Protein AF-A0A4U7JH64-F1 (afdb_monomer)

Nearest PDB structures (foldseek):
  3bk5-assembly1_A  TM=3.039E-01  e=1.594E-01  Vibrio parahaemolyticus RIMD 2210633
  2o62-assembly1_A  TM=3.945E-01  e=2.158E+00  Nostoc punctiforme PCC 73102
  1fcm-assembly1_A  TM=2.987E-01  e=2.158E+00  Escherichia coli
  1l0d-assembly2_B  TM=2.908E-01  e=4.790E+00  Escherichia coli
  8kem-assembly1_A  TM=2.811E-01  e=5.052E+00  Bacillus amyloliquefaciens

Solvent-accessible surface area (backbone atoms only — not comparable to full-atom values): 7398 Å² total; per-residue (Å²): 134,86,77,88,74,56,48,78,39,78,47,74,41,55,12,30,34,37,34,70,86,79,70,46,71,46,81,38,48,37,39,37,44,35,35,42,35,95,82,42,33,39,44,48,43,58,29,43,68,89,43,67,64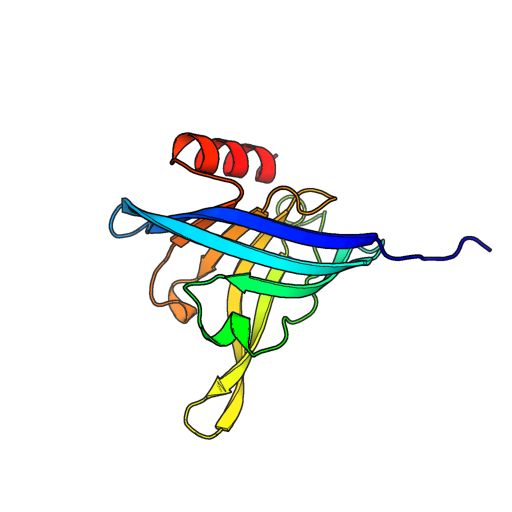,39,75,79,38,55,40,49,67,25,53,36,38,66,90,44,78,63,26,38,19,57,38,34,31,54,45,62,50,98,87,66,48,82,41,80,47,54,48,31,37,34,35,58,52,100,74,60,76,35,40,43,32,45,41,35,37,90,70,64,78,46,44,35,38,37,22,29,64,15,92,47,70,69,48,32,50,52,52,49,56,63,55,72,101

Foldseek 3Di:
DDDQAWDWAWDKAWKWKAFPVVRDIDIWIWTWTFTQTPQRKTFGAIDTPVPVVSVPWGWDIWGQDCVPQRRKTWTWTFDADPVRHTDIATQAIKDAPPRNQKMKGWGDCVRVVTTMIMIPPDDDPVRNVVSVVVSND

Structure (mmCIF, N/CA/C/O backbone):
data_AF-A0A4U7JH64-F1
#
_entry.id   AF-A0A4U7JH64-F1
#
loop_
_atom_site.group_PDB
_atom_site.id
_atom_site.type_symbol
_atom_site.label_atom_id
_atom_site.label_alt_id
_atom_site.label_comp_id
_atom_site.label_asym_id
_atom_site.label_entity_id
_atom_site.label_seq_id
_atom_site.pdbx_PDB_ins_code
_atom_site.Cartn_x
_atom_site.Cartn_y
_atom_site.Cartn_z
_atom_site.occupancy
_atom_site.B_iso_or_equiv
_atom_site.auth_seq_id
_atom_site.auth_comp_id
_atom_site.auth_asym_id
_atom_site.auth_atom_id
_atom_site.pdbx_PDB_model_num
ATOM 1 N N . MET A 1 1 ? 27.119 -17.105 -15.542 1.00 38.81 1 MET A N 1
ATOM 2 C CA . MET A 1 1 ? 26.107 -16.087 -15.893 1.00 38.81 1 MET A CA 1
ATOM 3 C C . MET A 1 1 ? 24.970 -16.229 -14.887 1.00 38.81 1 MET A C 1
ATOM 5 O O . MET A 1 1 ? 24.215 -17.185 -14.980 1.00 38.81 1 MET A O 1
ATOM 9 N N . TRP A 1 2 ? 24.944 -15.405 -13.835 1.00 46.47 2 TRP A N 1
ATOM 10 C CA . TRP A 1 2 ? 23.907 -15.485 -12.797 1.00 46.47 2 TRP A CA 1
ATOM 11 C C . TRP A 1 2 ? 22.620 -14.880 -13.362 1.00 46.47 2 TRP A C 1
ATOM 13 O O . TRP A 1 2 ? 22.591 -13.695 -13.686 1.00 46.47 2 TRP A O 1
ATOM 23 N N . TRP A 1 3 ? 21.589 -15.700 -13.548 1.00 54.25 3 TRP A N 1
ATOM 24 C CA . TRP A 1 3 ? 20.306 -15.247 -14.077 1.00 54.25 3 TRP A CA 1
ATOM 25 C C . TRP A 1 3 ? 19.632 -14.290 -13.089 1.00 54.25 3 TRP A C 1
ATOM 27 O O . TRP A 1 3 ? 19.602 -14.524 -11.879 1.00 54.25 3 TRP A O 1
ATOM 37 N N . ASN A 1 4 ? 19.107 -13.185 -13.610 1.00 64.44 4 ASN A N 1
ATOM 38 C CA . ASN A 1 4 ? 18.399 -12.168 -12.841 1.00 64.44 4 ASN A CA 1
ATOM 39 C C . ASN A 1 4 ? 16.937 -12.606 -12.651 1.00 64.44 4 ASN A C 1
ATOM 41 O O . ASN A 1 4 ? 16.029 -12.043 -13.254 1.00 64.44 4 ASN A O 1
ATOM 45 N N . ILE A 1 5 ? 16.731 -13.685 -11.893 1.00 81.31 5 ILE A N 1
ATOM 46 C CA . ILE A 1 5 ? 15.398 -14.243 -11.638 1.00 81.31 5 ILE A CA 1
ATOM 47 C C . ILE A 1 5 ? 14.685 -13.320 -10.637 1.00 81.31 5 ILE A C 1
ATOM 49 O O . ILE A 1 5 ? 15.241 -13.090 -9.560 1.00 81.31 5 ILE A O 1
ATOM 53 N N . PRO A 1 6 ? 13.519 -12.747 -10.983 1.00 88.31 6 PRO A N 1
ATOM 54 C CA . PRO A 1 6 ? 12.748 -11.943 -10.045 1.00 88.31 6 PRO A CA 1
ATOM 55 C C . PRO A 1 6 ? 12.123 -12.819 -8.954 1.00 88.31 6 PRO A C 1
ATOM 57 O O . PRO A 1 6 ? 11.817 -13.990 -9.184 1.00 88.31 6 PRO A O 1
ATOM 60 N N . SER A 1 7 ? 11.898 -12.234 -7.781 1.00 89.69 7 SER A N 1
ATOM 61 C CA . SER A 1 7 ? 11.149 -12.880 -6.703 1.00 89.69 7 SER A CA 1
ATOM 62 C C . SER A 1 7 ? 9.656 -12.757 -6.988 1.00 89.69 7 SER A C 1
ATOM 64 O O . SER A 1 7 ? 9.152 -11.644 -7.147 1.00 89.69 7 SER A O 1
ATOM 66 N N . ASN A 1 8 ? 8.945 -13.882 -7.059 1.00 93.88 8 ASN A N 1
ATOM 67 C CA . ASN A 1 8 ? 7.491 -13.865 -7.181 1.00 93.88 8 ASN A CA 1
ATOM 68 C C . ASN A 1 8 ? 6.865 -13.551 -5.818 1.00 93.88 8 ASN A C 1
ATOM 70 O O . ASN A 1 8 ? 7.174 -14.209 -4.827 1.00 93.88 8 ASN A O 1
ATOM 74 N N . ILE A 1 9 ? 5.997 -12.547 -5.791 1.00 93.38 9 ILE A N 1
ATOM 75 C CA . ILE A 1 9 ? 5.247 -12.126 -4.615 1.00 93.38 9 ILE A CA 1
ATOM 76 C C . ILE A 1 9 ? 3.796 -12.512 -4.844 1.00 93.38 9 ILE A C 1
ATOM 78 O O . ILE A 1 9 ? 3.189 -12.086 -5.827 1.00 93.38 9 ILE A O 1
ATOM 82 N N . LYS A 1 10 ? 3.243 -13.298 -3.924 1.00 94.75 10 LYS A N 1
ATOM 83 C CA . LYS A 1 10 ? 1.823 -13.620 -3.895 1.00 94.75 10 LYS A CA 1
ATOM 84 C C . LYS A 1 10 ? 1.351 -13.666 -2.453 1.00 94.75 10 LYS A C 1
ATOM 86 O O . LYS A 1 10 ? 1.589 -14.646 -1.752 1.00 94.75 10 LYS A O 1
ATOM 91 N N . SER A 1 11 ? 0.680 -12.601 -2.041 1.00 93.00 11 SER A N 1
ATOM 92 C CA . SER A 1 11 ? 0.282 -12.389 -0.654 1.00 93.00 11 SER A CA 1
ATOM 93 C C . SER A 1 11 ? -1.142 -11.861 -0.589 1.00 93.00 11 SER A C 1
ATOM 95 O O . SER A 1 11 ? -1.565 -11.055 -1.415 1.00 93.00 11 SER A O 1
ATOM 97 N N . GLU A 1 12 ? -1.886 -12.320 0.406 1.00 95.62 12 GLU A N 1
ATOM 98 C CA . GLU A 1 12 ? -3.208 -11.807 0.742 1.00 95.62 12 GLU A CA 1
ATOM 99 C C . GLU A 1 12 ? -3.276 -11.673 2.257 1.00 95.62 12 GLU A C 1
ATOM 101 O O . GLU A 1 12 ? -2.957 -12.619 2.982 1.00 95.62 12 GLU A O 1
ATOM 106 N N . PHE A 1 13 ? -3.635 -10.486 2.734 1.00 94.25 13 PHE A N 1
ATOM 107 C CA . PHE A 1 13 ? -3.670 -10.193 4.159 1.00 94.25 13 PHE A CA 1
ATOM 108 C C . PHE A 1 13 ? -4.762 -9.186 4.507 1.00 94.25 13 PHE A C 1
ATOM 110 O O . PHE A 1 13 ? -5.003 -8.213 3.789 1.00 94.25 13 PHE A O 1
ATOM 117 N N . ALA A 1 14 ? -5.374 -9.408 5.671 1.00 96.00 14 ALA A N 1
ATOM 118 C CA . ALA A 1 14 ? -6.223 -8.424 6.319 1.00 96.00 14 ALA A CA 1
ATOM 119 C C . ALA A 1 14 ? -5.358 -7.287 6.878 1.00 96.00 14 ALA A C 1
ATOM 121 O O . ALA A 1 14 ? -4.388 -7.519 7.606 1.00 96.00 14 ALA A O 1
ATOM 122 N N . GLY A 1 15 ? -5.699 -6.064 6.507 1.00 96.12 15 GLY A N 1
ATOM 123 C CA . GLY A 1 15 ? -5.085 -4.836 6.974 1.00 96.12 15 GLY A CA 1
ATOM 124 C C . GLY A 1 15 ? -6.079 -3.949 7.705 1.00 96.12 15 GLY A C 1
ATOM 125 O O . GLY A 1 15 ? -7.294 -4.150 7.667 1.00 96.12 15 GLY A O 1
ATOM 126 N N . LEU A 1 16 ? -5.539 -2.909 8.325 1.00 96.81 16 LEU A N 1
ATOM 127 C CA . LEU A 1 16 ? -6.321 -1.863 8.957 1.00 96.81 16 LEU A CA 1
ATOM 128 C C . LEU A 1 16 ? -6.134 -0.568 8.177 1.00 96.81 16 LEU A C 1
ATOM 130 O O . LEU A 1 16 ? -5.006 -0.103 8.004 1.00 96.81 16 LEU A O 1
ATOM 134 N N . GLN A 1 17 ? -7.243 0.024 7.751 1.00 95.00 17 GLN A N 1
ATOM 135 C CA . GLN A 1 17 ? -7.291 1.394 7.275 1.00 95.00 17 GLN A CA 1
ATOM 136 C C . GLN A 1 17 ? -7.661 2.314 8.436 1.00 95.00 17 GLN A C 1
ATOM 138 O O . GLN A 1 17 ? -8.615 2.047 9.163 1.00 95.00 17 GLN A O 1
ATOM 143 N N . TYR A 1 18 ? -6.936 3.414 8.591 1.00 94.81 18 TYR A N 1
ATOM 144 C CA . TYR A 1 18 ? -7.204 4.456 9.572 1.00 94.81 18 TYR A CA 1
ATOM 145 C C . TYR A 1 18 ? -7.415 5.797 8.872 1.00 94.81 18 TYR A C 1
ATOM 147 O O . TYR A 1 18 ? -6.512 6.305 8.209 1.00 94.81 18 TYR A O 1
ATOM 155 N N . ASP A 1 19 ? -8.612 6.358 9.021 1.00 91.50 19 ASP A N 1
ATOM 156 C CA . ASP A 1 19 ? -9.004 7.660 8.483 1.00 91.50 19 ASP A CA 1
ATOM 157 C C . ASP A 1 19 ? -8.494 8.766 9.419 1.00 91.50 19 ASP A C 1
ATOM 159 O O . ASP A 1 19 ? -8.860 8.828 10.596 1.00 91.50 19 ASP A O 1
ATOM 163 N N . MET A 1 20 ? -7.619 9.636 8.909 1.00 87.88 20 MET A N 1
ATOM 164 C CA . MET A 1 20 ? -6.947 10.650 9.728 1.00 87.88 20 MET A CA 1
ATOM 165 C C . MET A 1 20 ? -7.872 11.805 10.135 1.00 87.88 20 MET A C 1
ATOM 167 O O . MET A 1 20 ? -7.626 12.440 11.161 1.00 87.88 20 MET A O 1
ATOM 171 N N . ASP A 1 21 ? -8.943 12.053 9.376 1.00 86.50 21 ASP A N 1
ATOM 172 C CA . ASP A 1 21 ? -9.900 13.130 9.643 1.00 86.50 21 ASP A CA 1
ATOM 173 C C . ASP A 1 21 ? -10.906 12.713 10.732 1.00 86.50 21 ASP A C 1
ATOM 175 O O . ASP A 1 21 ? -11.169 13.449 11.684 1.00 86.50 21 ASP A O 1
ATOM 179 N N . THR A 1 22 ? -11.468 11.509 10.610 1.00 89.00 22 THR A N 1
ATOM 180 C CA . THR A 1 22 ? -12.519 10.996 11.509 1.00 89.00 22 THR A CA 1
ATOM 181 C C . THR A 1 22 ? -11.979 10.185 12.681 1.00 89.00 22 THR A C 1
ATOM 183 O O . THR A 1 22 ? -12.710 9.943 13.642 1.00 89.00 22 THR A O 1
ATOM 186 N N . LYS A 1 23 ? -10.710 9.760 12.612 1.00 89.12 23 LYS A N 1
ATOM 187 C CA . LYS A 1 23 ? -10.082 8.801 13.535 1.00 89.12 23 LYS A CA 1
ATOM 188 C C . LYS A 1 23 ? -10.798 7.449 13.594 1.00 89.12 23 LYS A C 1
ATOM 190 O O . LYS A 1 23 ? -10.646 6.708 14.566 1.00 89.12 23 LYS A O 1
ATOM 195 N N . ALA A 1 24 ? -11.594 7.134 12.576 1.00 90.62 24 ALA A N 1
ATOM 196 C CA . ALA A 1 24 ? -12.212 5.830 12.428 1.00 90.62 24 ALA A CA 1
ATOM 197 C C . ALA A 1 24 ? -11.204 4.841 11.839 1.00 90.62 24 ALA A C 1
ATOM 199 O O . ALA A 1 24 ? -10.341 5.215 11.041 1.00 90.62 24 ALA A O 1
ATOM 200 N N . SER A 1 25 ? -11.336 3.572 12.210 1.00 93.62 25 SER A N 1
ATOM 201 C CA . SER A 1 25 ? -10.596 2.488 11.581 1.00 93.62 25 SER A CA 1
ATOM 202 C C . SER A 1 25 ? -11.538 1.432 11.023 1.00 93.62 25 SER A C 1
ATOM 204 O O . SER A 1 25 ? -12.586 1.142 11.600 1.00 93.62 25 SER A O 1
ATOM 206 N N . GLU A 1 26 ? -11.160 0.864 9.885 1.00 94.56 26 GLU A N 1
ATOM 207 C CA . GLU A 1 26 ? -11.891 -0.212 9.227 1.00 94.56 26 GLU A CA 1
ATOM 208 C C . GLU A 1 26 ? -10.934 -1.302 8.751 1.00 94.56 26 GLU A C 1
ATOM 210 O O . GLU A 1 26 ? -9.763 -1.051 8.463 1.00 94.56 26 GLU A O 1
ATOM 215 N N . GLN A 1 27 ? -11.436 -2.532 8.700 1.00 96.19 27 GLN A N 1
ATOM 216 C CA . GLN A 1 27 ? -10.701 -3.651 8.126 1.00 96.19 27 GLN A CA 1
ATOM 217 C C . GLN A 1 27 ? -10.734 -3.554 6.602 1.00 96.19 27 GLN A C 1
ATOM 219 O O . GLN A 1 27 ? -11.779 -3.270 6.018 1.00 96.19 27 GLN A O 1
ATOM 224 N N . VAL A 1 28 ? -9.598 -3.818 5.965 1.00 95.25 28 VAL A N 1
ATOM 225 C CA . VAL A 1 28 ? -9.462 -3.818 4.508 1.00 95.25 28 VAL A CA 1
ATOM 226 C C . VAL A 1 28 ? -8.594 -4.988 4.076 1.00 95.25 28 VAL A C 1
ATOM 228 O O . VAL A 1 28 ? -7.513 -5.200 4.618 1.00 95.25 28 VAL A O 1
ATOM 231 N N . ASN A 1 29 ? -9.044 -5.764 3.095 1.00 96.69 29 ASN A N 1
ATOM 232 C CA . ASN A 1 29 ? -8.218 -6.821 2.529 1.00 96.69 29 ASN A CA 1
ATOM 233 C C . ASN A 1 29 ? -7.299 -6.258 1.437 1.00 96.69 29 ASN A C 1
ATOM 235 O O . ASN A 1 29 ? -7.733 -5.477 0.581 1.00 96.69 29 ASN A O 1
ATOM 239 N N . ILE A 1 30 ? -6.037 -6.686 1.452 1.00 95.94 30 ILE A N 1
ATOM 240 C CA . ILE A 1 30 ? -5.045 -6.326 0.440 1.00 95.94 30 ILE A CA 1
ATOM 241 C C . ILE A 1 30 ? -4.529 -7.598 -0.218 1.00 95.94 30 ILE A C 1
ATOM 243 O O . ILE A 1 30 ? -4.114 -8.539 0.458 1.00 95.94 30 ILE A O 1
ATOM 247 N N . LYS A 1 31 ? -4.523 -7.608 -1.552 1.00 96.38 31 LYS A N 1
ATOM 248 C CA . LYS A 1 31 ? -3.948 -8.693 -2.355 1.00 96.38 31 LYS A CA 1
ATOM 249 C C . LYS A 1 31 ? -2.796 -8.166 -3.186 1.00 96.38 31 LYS A C 1
ATOM 251 O O . LYS A 1 31 ? -2.940 -7.143 -3.848 1.00 96.38 31 LYS A O 1
ATOM 256 N N . 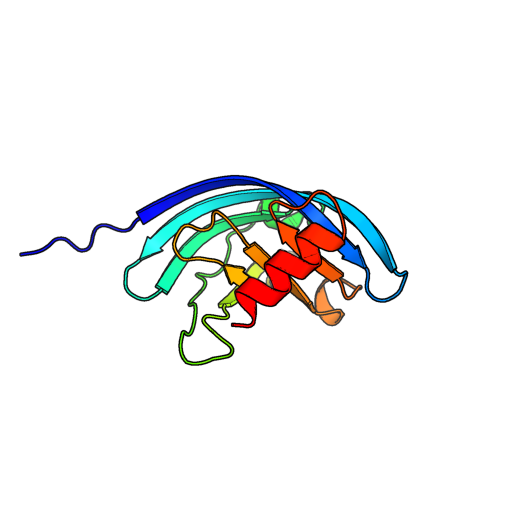ILE A 1 32 ? -1.680 -8.876 -3.186 1.00 95.56 32 ILE A N 1
ATOM 257 C CA . ILE A 1 32 ? -0.477 -8.532 -3.940 1.00 95.56 32 ILE A CA 1
ATOM 258 C C . ILE A 1 32 ? -0.102 -9.732 -4.795 1.00 95.56 32 ILE A C 1
ATOM 260 O O . ILE A 1 32 ? 0.061 -10.834 -4.277 1.00 95.56 32 ILE A O 1
ATOM 264 N N . ASP A 1 33 ? 0.033 -9.513 -6.097 1.00 95.44 33 ASP A N 1
ATOM 265 C CA . ASP A 1 33 ? 0.471 -10.529 -7.052 1.00 95.44 33 ASP A CA 1
ATOM 266 C C . ASP A 1 33 ? 1.435 -9.886 -8.046 1.00 95.44 33 ASP A C 1
ATOM 268 O O . ASP A 1 33 ? 1.067 -8.951 -8.759 1.00 95.44 33 ASP A O 1
ATOM 272 N N . GLY A 1 34 ? 2.688 -10.325 -8.074 1.00 94.44 34 GLY A N 1
ATOM 273 C CA . GLY A 1 34 ? 3.672 -9.725 -8.958 1.00 94.44 34 GLY A CA 1
ATOM 274 C C . GLY A 1 34 ? 5.080 -10.266 -8.818 1.00 94.44 34 GLY A C 1
ATOM 275 O O . GLY A 1 34 ? 5.335 -11.327 -8.256 1.00 94.44 34 GLY A O 1
ATOM 276 N N . ASN A 1 35 ? 6.015 -9.508 -9.373 1.00 94.38 35 ASN A N 1
ATOM 277 C CA . ASN A 1 35 ? 7.429 -9.827 -9.405 1.00 94.38 35 ASN A CA 1
ATOM 278 C C . ASN A 1 35 ? 8.236 -8.640 -8.877 1.00 94.38 35 ASN A C 1
ATOM 280 O O . ASN A 1 35 ? 8.123 -7.527 -9.400 1.00 94.38 35 ASN A O 1
ATOM 284 N N . LEU A 1 36 ? 9.075 -8.896 -7.875 1.00 91.88 36 LEU A N 1
ATOM 285 C CA . LEU A 1 36 ? 10.070 -7.958 -7.372 1.00 91.88 36 LEU A CA 1
ATOM 286 C C . LEU A 1 36 ? 11.420 -8.240 -8.040 1.00 91.88 36 LEU A C 1
ATOM 288 O O . LEU A 1 36 ? 11.974 -9.338 -7.956 1.00 91.88 36 LEU A O 1
ATOM 292 N N . TYR A 1 37 ? 11.950 -7.236 -8.726 1.00 90.88 37 TYR A N 1
ATOM 293 C CA . TYR A 1 37 ? 13.232 -7.299 -9.418 1.00 90.88 37 TYR A CA 1
ATOM 294 C C . TYR A 1 37 ? 14.351 -6.749 -8.523 1.00 90.88 37 TYR A C 1
ATOM 296 O O . TYR A 1 37 ? 14.116 -5.885 -7.682 1.00 90.88 37 TYR A O 1
ATOM 304 N N . LYS A 1 38 ? 15.598 -7.197 -8.738 1.00 83.12 38 LYS A N 1
ATOM 305 C CA . LYS A 1 38 ? 16.766 -6.817 -7.908 1.00 83.12 38 LYS A CA 1
ATOM 306 C C . LYS A 1 38 ? 17.063 -5.316 -7.838 1.00 83.12 38 LYS A C 1
ATOM 308 O O . LYS A 1 38 ? 17.816 -4.884 -6.977 1.00 83.12 38 LYS A O 1
ATOM 313 N N . ASN A 1 39 ? 16.520 -4.526 -8.756 1.00 83.69 39 ASN A N 1
ATOM 314 C CA . ASN A 1 39 ? 16.611 -3.069 -8.745 1.00 83.69 39 ASN A CA 1
ATOM 315 C C . ASN A 1 39 ? 15.481 -2.409 -7.933 1.00 83.69 39 ASN A C 1
ATOM 317 O O . ASN A 1 39 ? 15.185 -1.245 -8.178 1.00 83.69 39 ASN A O 1
ATOM 321 N N . HIS A 1 40 ? 14.851 -3.145 -7.011 1.00 87.25 40 HIS A N 1
ATOM 322 C CA . HIS A 1 40 ? 13.745 -2.681 -6.168 1.00 87.25 40 HIS A CA 1
ATOM 323 C C . HIS A 1 40 ? 12.568 -2.150 -6.990 1.00 87.25 40 HIS A C 1
ATOM 325 O O . HIS A 1 40 ? 11.922 -1.169 -6.634 1.00 87.25 40 HIS A O 1
ATOM 331 N N . VAL A 1 41 ? 12.299 -2.804 -8.122 1.00 92.38 41 VAL A N 1
ATOM 332 C CA . VAL A 1 41 ? 11.129 -2.517 -8.949 1.00 92.38 41 VAL A CA 1
ATOM 333 C C . VAL A 1 41 ? 10.131 -3.644 -8.776 1.00 92.38 41 VAL A C 1
ATOM 335 O O . VAL A 1 41 ? 10.444 -4.794 -9.079 1.00 92.38 41 VAL A O 1
ATOM 338 N N . PHE A 1 42 ? 8.928 -3.318 -8.326 1.00 93.56 42 PHE A N 1
ATOM 339 C CA . PHE A 1 42 ? 7.795 -4.228 -8.313 1.00 93.56 42 PHE A CA 1
ATOM 340 C C . PHE A 1 42 ? 6.951 -4.031 -9.572 1.00 93.56 42 PHE A C 1
ATOM 342 O O . PHE A 1 42 ? 6.569 -2.911 -9.916 1.00 93.56 42 PHE A O 1
ATOM 349 N N . LYS A 1 43 ? 6.645 -5.133 -10.258 1.00 94.50 43 LYS A N 1
ATOM 350 C CA . LYS A 1 43 ? 5.682 -5.170 -11.364 1.00 94.50 43 LYS A CA 1
ATOM 351 C C . LYS A 1 43 ? 4.623 -6.208 -11.062 1.00 94.50 43 LYS A C 1
ATOM 353 O O . LYS A 1 43 ? 4.954 -7.377 -10.869 1.00 94.50 43 LYS A O 1
ATOM 358 N N . GLY A 1 44 ? 3.366 -5.802 -11.070 1.00 93.44 44 GLY A N 1
ATOM 359 C CA . GLY A 1 44 ? 2.268 -6.692 -10.743 1.00 93.44 44 GLY A CA 1
ATOM 360 C C . GLY A 1 44 ? 1.016 -5.907 -10.426 1.00 93.44 44 GLY A C 1
ATOM 361 O O . GLY A 1 44 ? 0.805 -4.827 -10.965 1.00 93.44 44 GLY A O 1
ATOM 362 N N . LYS A 1 45 ? 0.211 -6.451 -9.528 1.00 94.50 45 LYS A N 1
ATOM 363 C CA . LYS A 1 45 ? -1.055 -5.895 -9.091 1.00 94.50 45 LYS A CA 1
ATOM 364 C C . LYS A 1 45 ? -1.079 -5.824 -7.575 1.00 94.50 45 LYS A C 1
ATOM 366 O O . LYS A 1 45 ? -0.705 -6.778 -6.894 1.00 94.50 45 LYS A O 1
ATOM 371 N N . ILE A 1 46 ? -1.547 -4.695 -7.068 1.00 95.12 46 ILE A N 1
ATOM 372 C CA . ILE A 1 46 ? -1.927 -4.526 -5.671 1.00 95.12 46 ILE A CA 1
ATOM 373 C C . ILE A 1 46 ? -3.416 -4.195 -5.699 1.00 95.12 46 ILE A C 1
ATOM 375 O O . ILE A 1 46 ? -3.841 -3.283 -6.396 1.00 95.12 46 ILE A O 1
ATOM 379 N N . VAL A 1 47 ? -4.229 -4.979 -5.007 1.00 95.25 47 VAL A N 1
ATOM 380 C CA . VAL A 1 47 ? -5.670 -4.763 -4.903 1.00 95.25 47 VAL A CA 1
ATOM 381 C C . VAL A 1 47 ? -5.965 -4.342 -3.483 1.00 95.25 47 VAL A C 1
ATOM 383 O O . VAL A 1 47 ? -5.627 -5.067 -2.551 1.00 95.25 47 VAL A O 1
ATOM 386 N N . ILE A 1 48 ? -6.615 -3.195 -3.336 1.00 93.75 48 ILE A N 1
ATOM 387 C CA . ILE A 1 48 ? -7.124 -2.697 -2.063 1.00 93.75 48 ILE A CA 1
ATOM 388 C C . ILE A 1 48 ? -8.644 -2.782 -2.167 1.00 93.75 48 ILE A C 1
ATOM 390 O O . ILE A 1 48 ? -9.245 -2.132 -3.021 1.00 93.75 48 ILE A O 1
ATOM 394 N N . GLU A 1 49 ? -9.270 -3.641 -1.364 1.00 92.62 49 GLU A N 1
ATOM 395 C CA . GLU A 1 49 ? -10.652 -4.088 -1.591 1.00 92.62 49 GLU A CA 1
ATOM 396 C C . GLU A 1 49 ? -11.687 -2.954 -1.669 1.00 92.62 49 GLU A C 1
ATOM 398 O O . GLU A 1 49 ? -12.620 -3.026 -2.476 1.00 92.62 49 GLU A O 1
ATOM 403 N N . ASN A 1 50 ? -11.506 -1.897 -0.879 1.00 89.44 50 ASN A N 1
ATOM 404 C CA . ASN A 1 50 ? -12.392 -0.733 -0.845 1.00 89.44 50 ASN A CA 1
ATOM 405 C C . ASN A 1 50 ? -12.053 0.337 -1.908 1.00 89.44 50 ASN A C 1
ATOM 407 O O . ASN A 1 50 ? -12.745 1.352 -1.994 1.00 89.44 50 ASN A O 1
ATOM 411 N N . ILE A 1 51 ? -11.040 0.112 -2.755 1.00 88.81 51 ILE A N 1
ATOM 412 C CA . ILE A 1 51 ? -10.662 0.997 -3.864 1.00 88.81 51 ILE A CA 1
ATOM 413 C C . ILE A 1 51 ? -10.898 0.273 -5.192 1.00 88.81 51 ILE A C 1
ATOM 415 O O . ILE A 1 51 ? -10.029 -0.417 -5.728 1.00 88.81 51 ILE A O 1
ATOM 419 N N . GLU A 1 52 ? -12.095 0.463 -5.743 1.00 87.81 52 GLU A N 1
ATOM 420 C CA . GLU A 1 52 ? -12.644 -0.360 -6.826 1.00 87.81 52 GLU A CA 1
ATOM 421 C C . GLU A 1 52 ? -11.753 -0.448 -8.075 1.00 87.81 52 GLU A C 1
ATOM 423 O O . GLU A 1 52 ? -11.546 -1.533 -8.612 1.00 87.81 52 GLU A O 1
ATOM 428 N N . TYR A 1 53 ? -11.144 0.656 -8.515 1.00 87.25 53 TYR A N 1
ATOM 429 C CA . TYR A 1 53 ? -10.312 0.651 -9.724 1.00 87.25 53 TYR A CA 1
ATOM 430 C C . TYR A 1 53 ? -9.045 -0.216 -9.584 1.00 87.25 53 TYR A C 1
ATOM 432 O O . TYR A 1 53 ? -8.579 -0.772 -10.576 1.00 87.25 53 TYR A O 1
ATOM 440 N N . THR A 1 54 ? -8.530 -0.441 -8.369 1.00 92.25 54 THR A N 1
ATOM 441 C CA . THR A 1 54 ? -7.368 -1.333 -8.159 1.00 92.25 54 THR A CA 1
ATOM 442 C C . THR A 1 54 ? -7.666 -2.787 -8.542 1.00 92.25 54 THR A C 1
ATOM 444 O O . THR A 1 54 ? -6.761 -3.571 -8.827 1.00 92.25 54 THR A O 1
ATOM 447 N N . LYS A 1 55 ? -8.952 -3.162 -8.610 1.00 91.50 55 LYS A N 1
ATOM 448 C CA . LYS A 1 55 ? -9.401 -4.498 -9.019 1.00 91.50 55 LYS A CA 1
ATOM 449 C C . LYS A 1 55 ? -9.325 -4.719 -10.525 1.00 91.50 55 LYS A C 1
ATOM 451 O O . LYS A 1 55 ? -9.212 -5.873 -10.937 1.00 91.50 55 LYS A O 1
ATOM 456 N N . TYR A 1 56 ? -9.353 -3.668 -11.341 1.00 89.69 56 TYR A N 1
ATOM 457 C CA . TYR A 1 56 ? -9.464 -3.793 -12.802 1.00 89.69 56 TYR A CA 1
ATOM 458 C C . TYR A 1 56 ? -8.259 -3.247 -13.552 1.00 89.69 56 TYR A C 1
ATOM 460 O O . TYR A 1 56 ? -7.945 -3.755 -14.623 1.00 89.69 56 TYR A O 1
ATOM 468 N N . TYR A 1 57 ? -7.589 -2.246 -12.989 1.00 89.69 57 TYR A N 1
ATOM 469 C CA . TYR A 1 57 ? -6.533 -1.524 -13.678 1.00 89.69 57 TYR A CA 1
ATOM 470 C C . TYR A 1 57 ? -5.141 -1.958 -13.250 1.00 89.69 57 TYR A C 1
ATOM 472 O O . TYR A 1 57 ? -4.918 -2.400 -12.118 1.00 89.69 57 TYR A O 1
ATOM 480 N N . ASP A 1 58 ? -4.204 -1.792 -14.177 1.00 85.19 58 ASP A N 1
ATOM 481 C CA . ASP A 1 58 ? -2.809 -2.112 -13.949 1.00 85.19 58 ASP A CA 1
ATOM 482 C C . ASP A 1 58 ? -2.140 -1.054 -13.072 1.00 85.19 58 ASP A C 1
ATOM 484 O O . ASP A 1 58 ? -2.336 0.161 -13.204 1.00 85.19 58 ASP A O 1
ATOM 488 N N . LEU A 1 59 ? -1.323 -1.561 -12.158 1.00 93.62 59 LEU A N 1
ATOM 489 C CA . LEU A 1 59 ? -0.442 -0.768 -11.330 1.00 93.62 59 LEU A CA 1
ATOM 490 C C . LEU A 1 59 ? 0.766 -0.341 -12.169 1.00 93.62 59 LEU A C 1
ATOM 492 O O . LEU A 1 59 ? 1.419 -1.159 -12.824 1.00 93.62 59 LEU A O 1
ATOM 496 N N . ILE A 1 60 ? 1.104 0.943 -12.108 1.00 94.56 60 ILE A N 1
ATOM 497 C CA . ILE A 1 60 ? 2.360 1.438 -12.664 1.00 94.56 60 ILE A CA 1
ATOM 498 C C . ILE A 1 60 ? 3.503 0.817 -11.853 1.00 94.56 60 ILE A C 1
ATOM 500 O O . ILE A 1 60 ? 3.446 0.868 -10.623 1.00 94.56 60 ILE A O 1
ATOM 504 N N . PRO A 1 61 ? 4.542 0.245 -12.498 1.00 94.88 61 PRO A N 1
ATOM 505 C CA . PRO A 1 61 ? 5.668 -0.350 -11.794 1.00 94.88 61 PRO A CA 1
ATOM 506 C C . PRO A 1 61 ? 6.186 0.536 -10.665 1.00 94.88 61 PRO A C 1
ATOM 508 O O . PRO A 1 61 ? 6.523 1.701 -10.882 1.00 94.88 61 PRO A O 1
ATOM 511 N N . ILE A 1 62 ? 6.259 -0.032 -9.466 1.00 94.06 62 ILE A N 1
ATOM 512 C CA . ILE A 1 62 ? 6.689 0.700 -8.282 1.00 94.06 62 ILE A CA 1
ATOM 513 C C . ILE A 1 62 ? 8.194 0.560 -8.176 1.00 94.06 62 ILE A C 1
ATOM 515 O O . ILE A 1 62 ? 8.699 -0.544 -7.995 1.00 94.06 62 ILE A O 1
ATOM 519 N N . THR A 1 63 ? 8.907 1.674 -8.272 1.00 92.50 63 THR A N 1
ATOM 520 C CA . THR A 1 63 ? 10.326 1.738 -7.922 1.00 92.50 63 THR A CA 1
ATOM 521 C C . THR A 1 63 ? 10.430 2.178 -6.470 1.00 92.50 63 THR A C 1
ATOM 523 O O . THR A 1 63 ? 10.000 3.283 -6.141 1.00 92.50 63 THR A O 1
ATOM 526 N N . PHE A 1 64 ? 10.982 1.325 -5.612 1.00 89.81 64 PHE A N 1
ATOM 527 C CA . PHE A 1 64 ? 11.282 1.673 -4.228 1.00 89.81 64 PHE A CA 1
ATOM 528 C C . PHE A 1 64 ? 12.666 2.312 -4.179 1.00 89.81 64 PHE A C 1
ATOM 530 O O . PHE A 1 64 ? 13.679 1.660 -4.442 1.00 89.81 64 PHE A O 1
ATOM 537 N N . ASP A 1 65 ? 12.707 3.608 -3.883 1.00 83.12 65 ASP A N 1
ATOM 538 C CA . ASP A 1 65 ? 13.966 4.336 -3.786 1.00 83.12 65 ASP A CA 1
ATOM 539 C C . ASP A 1 65 ? 14.538 4.188 -2.376 1.00 83.12 65 ASP A C 1
ATOM 541 O O . ASP A 1 65 ? 14.073 4.809 -1.420 1.00 83.12 65 ASP A O 1
ATOM 545 N N . LEU A 1 66 ? 15.565 3.347 -2.243 1.00 77.69 66 LEU A N 1
ATOM 546 C CA . LEU A 1 66 ? 16.230 3.096 -0.964 1.00 77.69 66 LEU A CA 1
ATOM 547 C C . LEU A 1 66 ? 16.863 4.356 -0.354 1.00 77.69 66 LEU A C 1
ATOM 549 O O . LEU A 1 66 ? 17.048 4.408 0.858 1.00 77.69 66 LEU A O 1
ATOM 553 N N . ASN A 1 67 ? 17.176 5.372 -1.163 1.00 76.25 67 ASN A N 1
ATOM 554 C CA . ASN A 1 67 ? 17.757 6.623 -0.677 1.00 76.25 67 ASN A CA 1
ATOM 555 C C . ASN A 1 67 ? 16.690 7.636 -0.237 1.00 76.25 67 ASN A C 1
ATOM 557 O O . ASN A 1 67 ? 17.029 8.650 0.374 1.00 76.25 67 ASN A O 1
ATOM 561 N N . VAL A 1 68 ? 15.412 7.389 -0.542 1.00 69.25 68 VAL A N 1
ATOM 562 C CA . VAL A 1 68 ? 14.303 8.293 -0.222 1.00 69.25 68 VAL A CA 1
ATOM 563 C C . VAL A 1 68 ? 13.375 7.637 0.789 1.00 69.25 68 VAL A C 1
ATOM 565 O O . VAL A 1 68 ? 12.676 6.669 0.493 1.00 69.25 68 VAL A O 1
ATOM 568 N N . MET A 1 69 ? 13.328 8.222 1.989 1.00 66.56 69 MET A N 1
ATOM 569 C CA . MET A 1 69 ? 12.387 7.852 3.054 1.00 66.56 69 MET A CA 1
ATOM 570 C C . MET A 1 69 ? 12.338 6.336 3.324 1.00 66.56 69 MET A C 1
ATOM 572 O O . MET A 1 69 ? 11.259 5.806 3.577 1.00 66.56 69 MET A O 1
ATOM 576 N N . ASN A 1 70 ? 13.491 5.662 3.281 1.00 74.62 70 ASN A N 1
ATOM 577 C CA . ASN A 1 70 ? 13.674 4.232 3.559 1.00 74.62 70 ASN A CA 1
ATOM 578 C C . ASN A 1 70 ? 12.904 3.313 2.599 1.00 74.62 70 ASN A C 1
ATOM 580 O O . ASN A 1 70 ? 12.083 2.502 3.019 1.00 74.62 70 ASN A O 1
ATOM 584 N N . GLY A 1 71 ? 13.149 3.448 1.293 1.00 80.44 71 GLY A N 1
ATOM 585 C CA . GLY A 1 71 ? 12.547 2.551 0.308 1.00 80.44 71 GLY A CA 1
ATOM 586 C C . GLY A 1 71 ? 11.089 2.884 0.027 1.00 80.44 71 GLY A C 1
ATOM 587 O O . GLY A 1 71 ? 10.272 1.983 -0.101 1.00 80.44 71 GLY A O 1
ATOM 588 N N . MET A 1 72 ? 10.731 4.167 -0.046 1.00 89.25 72 MET A N 1
ATOM 589 C CA . MET A 1 72 ? 9.376 4.574 -0.417 1.00 89.25 72 MET A CA 1
ATOM 590 C C . MET A 1 72 ? 9.145 4.414 -1.927 1.00 89.25 72 MET A C 1
ATOM 592 O O . MET A 1 72 ? 9.992 4.780 -2.742 1.00 89.25 72 MET A O 1
ATOM 596 N N . GLY A 1 73 ? 7.974 3.898 -2.298 1.00 92.31 73 GLY A N 1
ATOM 597 C CA . GLY A 1 73 ? 7.497 3.795 -3.674 1.00 92.31 73 GLY A CA 1
ATOM 598 C C . GLY A 1 73 ? 6.221 4.604 -3.909 1.00 92.31 73 GLY A C 1
ATOM 599 O O . GLY A 1 73 ? 5.459 4.888 -2.984 1.00 92.31 73 GLY A O 1
ATOM 600 N N . THR A 1 74 ? 5.968 4.972 -5.167 1.00 92.69 74 THR A N 1
ATOM 601 C CA . THR A 1 74 ? 4.702 5.610 -5.572 1.00 92.69 74 THR A CA 1
ATOM 602 C C . THR A 1 74 ? 3.669 4.543 -5.918 1.00 92.69 74 THR A C 1
ATOM 604 O O . THR A 1 74 ? 3.943 3.657 -6.724 1.00 92.69 74 THR A O 1
ATOM 607 N N . LEU A 1 75 ? 2.470 4.646 -5.343 1.00 93.75 75 LEU A N 1
ATOM 608 C CA . LEU A 1 75 ? 1.345 3.759 -5.616 1.00 93.75 75 LEU A CA 1
ATOM 609 C C . LEU A 1 75 ? 0.374 4.452 -6.582 1.00 93.75 75 LEU A C 1
ATOM 611 O O . LEU A 1 75 ? -0.451 5.272 -6.170 1.00 93.75 75 LEU A O 1
ATOM 615 N N . ALA A 1 76 ? 0.484 4.139 -7.873 1.00 93.44 76 ALA A N 1
ATOM 616 C CA . ALA A 1 76 ? -0.306 4.767 -8.930 1.00 93.44 76 ALA A CA 1
ATOM 617 C C . ALA A 1 76 ? -0.791 3.759 -9.977 1.00 93.44 76 ALA A C 1
ATOM 619 O O . ALA A 1 76 ? -0.103 2.789 -10.282 1.00 93.44 76 ALA A O 1
ATOM 620 N N . TYR A 1 77 ? -1.964 4.019 -10.546 1.00 92.75 77 TYR A N 1
ATOM 621 C CA . TYR A 1 77 ? -2.641 3.150 -11.509 1.00 92.75 77 TYR A CA 1
ATOM 622 C C . TYR A 1 77 ? -2.968 3.923 -12.780 1.00 92.75 77 TYR A C 1
ATOM 624 O O . TYR A 1 77 ? -3.253 5.121 -12.731 1.00 92.75 77 TYR A O 1
ATOM 632 N N . THR A 1 78 ? -2.980 3.229 -13.912 1.00 89.06 78 THR A N 1
ATOM 633 C CA . THR A 1 78 ? -3.559 3.752 -15.156 1.00 89.06 78 THR A CA 1
ATOM 634 C C . THR A 1 78 ? -5.040 3.392 -15.203 1.00 89.06 78 THR A C 1
ATOM 636 O O . THR A 1 78 ? -5.361 2.219 -15.345 1.00 89.06 78 THR A O 1
ATOM 639 N N . THR A 1 79 ? -5.939 4.368 -15.081 1.00 86.94 79 THR A N 1
ATOM 640 C CA . THR A 1 79 ? -7.403 4.181 -15.149 1.00 86.94 79 THR A CA 1
ATOM 641 C C . THR A 1 79 ? -7.984 4.945 -16.340 1.00 86.94 79 THR A C 1
ATOM 643 O O . THR A 1 79 ? -7.245 5.590 -17.080 1.00 86.94 79 THR A O 1
ATOM 646 N N . VAL A 1 80 ? -9.298 4.878 -16.539 1.00 87.69 80 VAL A N 1
ATOM 647 C CA . VAL A 1 80 ? -10.034 5.806 -17.410 1.00 87.69 80 VAL A CA 1
ATOM 648 C C . VAL A 1 80 ? -10.920 6.732 -16.579 1.00 87.69 80 VAL A C 1
ATOM 650 O O . VAL A 1 80 ? -11.328 6.355 -15.475 1.00 87.69 80 VAL A O 1
ATOM 653 N N . ASP A 1 81 ? -11.163 7.940 -17.080 1.00 87.06 81 ASP A N 1
ATOM 654 C CA . ASP A 1 81 ? -12.170 8.856 -16.540 1.00 87.06 81 ASP A CA 1
ATOM 655 C C . ASP A 1 81 ? -13.585 8.543 -17.069 1.00 87.06 81 ASP A C 1
ATOM 657 O O . ASP A 1 81 ? -13.790 7.580 -17.814 1.00 87.06 81 ASP A O 1
ATOM 661 N N . ASP A 1 82 ? -14.569 9.351 -16.662 1.00 85.00 82 ASP A N 1
ATOM 662 C CA . ASP A 1 82 ? -15.977 9.186 -17.051 1.00 85.00 82 ASP A CA 1
ATOM 663 C C . ASP A 1 82 ? -16.204 9.365 -18.569 1.00 85.00 82 ASP A C 1
ATOM 665 O O . ASP A 1 82 ? -17.168 8.826 -19.114 1.00 85.00 82 ASP A O 1
ATOM 669 N N . ASP A 1 83 ? -15.292 10.060 -19.259 1.00 90.06 83 ASP A N 1
ATOM 670 C CA . ASP A 1 83 ? -15.298 10.271 -20.711 1.00 90.06 83 ASP A CA 1
ATOM 671 C C . ASP A 1 83 ? -14.485 9.195 -21.467 1.00 90.06 83 ASP A C 1
ATOM 673 O O . ASP A 1 83 ? -14.334 9.248 -22.694 1.00 90.06 83 ASP A O 1
ATOM 677 N N . GLY A 1 84 ? -13.956 8.198 -20.750 1.00 87.44 84 GLY A N 1
ATOM 678 C CA . GLY A 1 84 ? -13.169 7.095 -21.297 1.00 87.44 84 GLY A CA 1
ATOM 679 C C . GLY A 1 84 ? -11.726 7.459 -21.662 1.00 87.44 84 GLY A C 1
ATOM 680 O O . GLY A 1 84 ? -11.059 6.669 -22.336 1.00 87.44 84 GLY A O 1
ATOM 681 N N . GLN A 1 85 ? -11.223 8.623 -21.245 1.00 90.94 85 GLN A N 1
ATOM 682 C CA . GLN A 1 85 ? -9.839 9.026 -21.486 1.00 90.94 85 GLN A CA 1
ATOM 683 C C . GLN A 1 85 ? -8.896 8.361 -20.479 1.00 90.94 85 GLN A C 1
ATOM 685 O O . GLN A 1 85 ? -9.209 8.296 -19.288 1.00 90.94 85 GLN A O 1
ATOM 690 N N . PRO A 1 86 ? -7.719 7.874 -20.914 1.00 88.62 86 PRO A N 1
ATOM 691 C CA . PRO A 1 86 ? -6.744 7.289 -20.008 1.00 88.62 86 PRO A CA 1
ATOM 692 C C . PRO A 1 86 ? -6.153 8.365 -19.094 1.00 88.62 86 PRO A C 1
ATOM 694 O O . PRO A 1 86 ? -5.582 9.352 -19.559 1.00 88.62 86 PRO A O 1
ATOM 697 N N . ILE A 1 87 ? -6.234 8.135 -17.788 1.00 89.62 87 ILE A N 1
ATOM 698 C CA . ILE A 1 87 ? -5.671 9.007 -16.759 1.00 89.62 87 ILE A CA 1
ATOM 699 C C . ILE A 1 87 ? -4.780 8.213 -15.803 1.00 89.62 87 ILE A C 1
ATOM 701 O O . ILE A 1 87 ? -4.935 7.005 -15.604 1.00 89.62 87 ILE A O 1
ATOM 705 N N . LEU A 1 88 ? -3.838 8.911 -15.178 1.00 88.50 88 LEU A N 1
ATOM 706 C CA . LEU A 1 88 ? -3.022 8.367 -14.100 1.00 88.50 88 LEU A CA 1
ATOM 707 C C . LEU A 1 88 ? -3.656 8.757 -12.770 1.00 88.50 88 LEU A C 1
ATOM 709 O O . LEU A 1 88 ? -3.867 9.938 -12.512 1.00 88.50 88 LEU A O 1
ATOM 713 N N . LYS A 1 89 ? -3.923 7.767 -11.919 1.00 88.81 89 LYS A N 1
ATOM 714 C CA . LYS A 1 89 ? -4.475 7.983 -10.585 1.00 88.81 89 LYS A CA 1
ATOM 715 C C . LYS A 1 89 ? -3.477 7.564 -9.519 1.00 88.81 89 LYS A C 1
ATOM 717 O O . LYS A 1 89 ? -3.151 6.384 -9.388 1.00 88.81 89 LYS A O 1
ATOM 722 N N . MET A 1 90 ? -2.983 8.539 -8.764 1.00 89.31 90 MET A N 1
ATOM 723 C CA . MET A 1 90 ? -2.020 8.321 -7.688 1.00 89.31 90 MET A CA 1
ATOM 724 C C . MET A 1 90 ? -2.756 8.130 -6.360 1.00 89.31 90 MET A C 1
ATOM 726 O O . MET A 1 90 ? -3.261 9.087 -5.788 1.00 89.31 90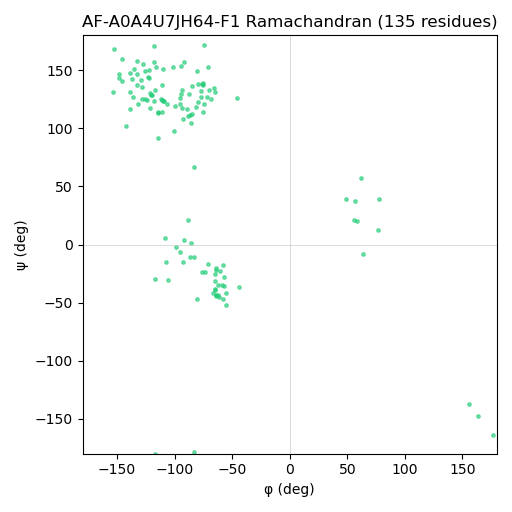 MET A O 1
ATOM 730 N N . ILE A 1 91 ? -2.781 6.907 -5.829 1.00 90.38 91 ILE A N 1
ATOM 731 C CA . ILE A 1 91 ? -3.353 6.646 -4.498 1.00 90.38 91 ILE A CA 1
ATOM 732 C C . ILE A 1 91 ? -2.538 7.363 -3.429 1.00 90.38 91 ILE A C 1
ATOM 734 O O . ILE A 1 91 ? -3.098 7.976 -2.524 1.00 90.38 91 ILE A O 1
ATOM 738 N N . GLY A 1 92 ? -1.215 7.282 -3.547 1.00 92.19 92 GLY A N 1
ATOM 739 C CA . GLY A 1 92 ? -0.280 7.829 -2.580 1.00 92.19 92 GLY A CA 1
ATOM 740 C C . GLY A 1 92 ? 1.051 7.100 -2.635 1.00 92.19 92 GLY A C 1
ATOM 741 O O . GLY A 1 92 ? 1.554 6.804 -3.721 1.00 92.19 92 GLY A O 1
ATOM 742 N N . THR A 1 93 ? 1.619 6.807 -1.474 1.00 93.00 93 THR A N 1
ATOM 743 C CA . THR A 1 93 ? 2.906 6.124 -1.346 1.00 93.00 93 THR A CA 1
ATOM 744 C C . THR A 1 93 ? 2.744 4.779 -0.665 1.00 93.00 93 THR A C 1
ATOM 746 O O . THR A 1 93 ? 1.825 4.567 0.126 1.00 93.00 93 THR A O 1
ATOM 749 N N . ILE A 1 94 ? 3.646 3.859 -0.984 1.00 94.00 94 ILE A N 1
ATOM 750 C CA . ILE A 1 94 ? 3.729 2.539 -0.372 1.00 94.00 94 ILE A CA 1
ATOM 751 C C . ILE A 1 94 ? 5.157 2.282 0.094 1.00 94.00 94 ILE A C 1
ATOM 753 O O . ILE A 1 94 ? 6.125 2.634 -0.579 1.00 94.00 94 ILE A O 1
ATOM 757 N N . LYS A 1 95 ? 5.271 1.641 1.246 1.00 93.69 95 LYS A N 1
ATOM 758 C CA . LYS A 1 95 ? 6.481 1.014 1.758 1.00 93.69 95 LYS A CA 1
ATOM 759 C C . LYS A 1 95 ? 6.196 -0.456 2.004 1.00 93.69 95 LYS A C 1
ATOM 761 O O . LYS A 1 95 ? 5.063 -0.824 2.326 1.00 93.69 95 LYS A O 1
ATOM 766 N N . SER A 1 96 ? 7.219 -1.280 1.874 1.00 91.31 96 SER A N 1
ATOM 767 C CA . SER A 1 96 ? 7.153 -2.696 2.197 1.00 91.31 96 SER A CA 1
ATOM 768 C C . SER A 1 96 ? 8.488 -3.161 2.748 1.00 91.31 96 SER A C 1
ATOM 770 O O . SER A 1 96 ? 9.524 -2.552 2.488 1.00 91.31 96 SER A O 1
ATOM 772 N N . ASN A 1 97 ? 8.469 -4.277 3.465 1.00 88.06 97 ASN A N 1
ATOM 773 C CA . ASN A 1 97 ? 9.685 -5.058 3.650 1.00 88.06 97 ASN A CA 1
ATOM 774 C C . ASN A 1 97 ? 10.039 -5.825 2.360 1.00 88.06 97 ASN A C 1
ATOM 776 O O . ASN A 1 97 ? 9.262 -5.854 1.401 1.00 88.06 97 ASN A O 1
ATOM 780 N N . ASP A 1 98 ? 11.219 -6.447 2.345 1.00 82.88 98 ASP A N 1
ATOM 781 C CA . ASP A 1 98 ? 11.816 -7.073 1.154 1.00 82.88 98 ASP A CA 1
ATOM 782 C C . ASP A 1 98 ? 10.937 -8.146 0.488 1.00 82.88 98 ASP A C 1
ATOM 784 O O . ASP A 1 98 ? 11.044 -8.383 -0.715 1.00 82.88 98 ASP A O 1
ATOM 788 N N . ASP A 1 99 ? 10.072 -8.807 1.258 1.00 85.31 99 ASP A N 1
ATOM 789 C CA . ASP A 1 99 ? 9.211 -9.900 0.800 1.00 85.31 99 ASP A CA 1
ATOM 790 C C . ASP A 1 99 ? 7.726 -9.518 0.693 1.00 85.31 99 ASP A C 1
ATOM 792 O O . ASP A 1 99 ? 6.894 -10.383 0.419 1.00 85.31 99 ASP A O 1
ATOM 796 N N . PHE A 1 100 ? 7.380 -8.240 0.897 1.00 89.31 100 PHE A N 1
ATOM 797 C CA . PHE A 1 100 ? 5.995 -7.755 0.923 1.00 89.31 100 PHE A CA 1
ATOM 798 C C . PHE A 1 100 ? 5.095 -8.480 1.938 1.00 89.31 100 PHE A C 1
ATOM 800 O O . PHE A 1 100 ? 3.868 -8.441 1.815 1.00 89.31 100 PHE A O 1
ATOM 807 N N . SER A 1 101 ? 5.661 -9.132 2.958 1.00 90.81 101 SER A N 1
ATOM 808 C CA . SER A 1 101 ? 4.866 -9.691 4.058 1.00 90.81 101 SER A CA 1
ATOM 809 C C . SER A 1 101 ? 4.289 -8.605 4.965 1.00 90.81 101 SER A C 1
ATOM 811 O O . SER A 1 101 ? 3.343 -8.873 5.704 1.00 90.81 101 SER A O 1
ATOM 813 N N . LYS A 1 102 ? 4.825 -7.380 4.890 1.00 93.38 102 LYS A N 1
ATOM 814 C CA . LYS A 1 102 ? 4.268 -6.176 5.503 1.00 93.38 102 LYS A CA 1
ATOM 815 C C . LYS A 1 102 ? 4.252 -5.033 4.501 1.00 93.38 102 LYS A C 1
ATOM 817 O O . LYS A 1 102 ? 5.239 -4.792 3.806 1.00 93.38 102 LYS A O 1
ATOM 822 N N . VAL A 1 103 ? 3.156 -4.285 4.484 1.00 94.06 103 VAL A N 1
ATOM 823 C CA . VAL A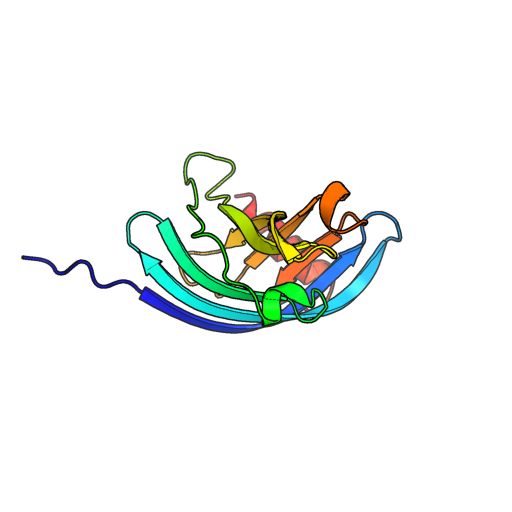 1 103 ? 3.018 -3.067 3.686 1.00 94.06 103 VAL A CA 1
ATOM 824 C C . VAL A 1 103 ? 2.440 -1.933 4.515 1.00 94.06 103 VAL A C 1
ATOM 826 O O . VAL A 1 103 ? 1.601 -2.139 5.394 1.00 94.06 103 VAL A O 1
ATOM 829 N N . TYR A 1 104 ? 2.886 -0.726 4.199 1.00 95.12 104 TYR A N 1
ATOM 830 C CA . TYR A 1 104 ? 2.397 0.516 4.770 1.00 95.12 104 TYR A CA 1
ATOM 831 C C . TYR A 1 104 ? 2.112 1.499 3.640 1.00 95.12 104 TYR A C 1
ATOM 833 O O . TYR A 1 104 ? 2.999 1.825 2.854 1.00 95.12 104 TYR A O 1
ATOM 841 N N . ILE A 1 105 ? 0.872 1.960 3.545 1.00 94.44 105 ILE A N 1
ATOM 842 C CA . ILE A 1 105 ? 0.387 2.833 2.481 1.00 94.44 105 ILE A CA 1
ATOM 843 C C . ILE A 1 105 ?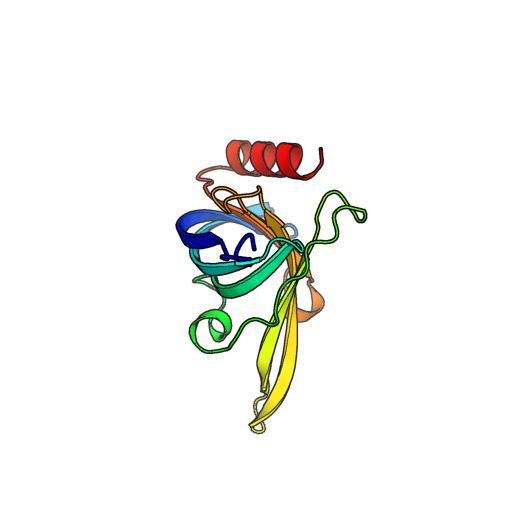 -0.108 4.124 3.117 1.00 94.44 105 ILE A C 1
ATOM 845 O O . ILE A 1 105 ? -0.924 4.098 4.036 1.00 94.44 105 ILE A O 1
ATOM 849 N N . THR A 1 106 ? 0.364 5.255 2.603 1.00 92.31 106 THR A N 1
ATOM 850 C CA . THR A 1 106 ? -0.181 6.577 2.935 1.00 92.31 106 THR A CA 1
ATOM 851 C C . THR A 1 106 ? -0.891 7.109 1.708 1.00 92.31 106 THR A C 1
ATOM 853 O O . THR A 1 106 ? -0.275 7.192 0.646 1.00 92.31 106 THR A O 1
ATOM 856 N N . THR A 1 107 ? -2.169 7.457 1.821 1.00 89.50 107 THR A N 1
ATOM 857 C CA . THR A 1 107 ? -2.912 8.001 0.680 1.00 89.50 107 THR A CA 1
ATOM 858 C C . THR A 1 107 ? -2.862 9.514 0.617 1.00 89.50 107 THR A C 1
ATOM 860 O O . THR A 1 107 ? -2.701 10.172 1.638 1.00 89.50 107 THR A O 1
ATOM 863 N N . ASN A 1 108 ? -3.070 10.057 -0.579 1.00 79.25 108 ASN A N 1
ATOM 864 C CA . ASN A 1 108 ? -3.185 11.490 -0.811 1.00 79.25 108 ASN A CA 1
ATOM 865 C C . ASN A 1 108 ? -4.656 11.908 -0.935 1.00 79.25 108 ASN A C 1
ATOM 867 O O . ASN A 1 108 ? -5.333 11.520 -1.893 1.00 79.25 108 ASN A O 1
ATOM 871 N N . LYS A 1 109 ? -5.116 12.796 -0.040 1.00 70.06 109 LYS A N 1
ATOM 872 C CA . LYS A 1 109 ? -6.480 13.364 -0.009 1.00 70.06 109 LYS A CA 1
ATOM 873 C C . LYS A 1 109 ? -7.029 13.808 -1.357 1.00 70.06 109 LYS A C 1
ATOM 875 O O . LYS A 1 109 ? -8.227 13.680 -1.597 1.00 70.06 109 LYS A O 1
ATOM 880 N N . HIS A 1 110 ? -6.168 14.352 -2.216 1.00 63.41 110 HIS A N 1
ATOM 881 C CA . HIS A 1 110 ? -6.560 14.864 -3.527 1.00 63.41 110 HIS A CA 1
ATOM 882 C C . HIS A 1 110 ? -7.220 13.797 -4.411 1.00 63.41 110 HIS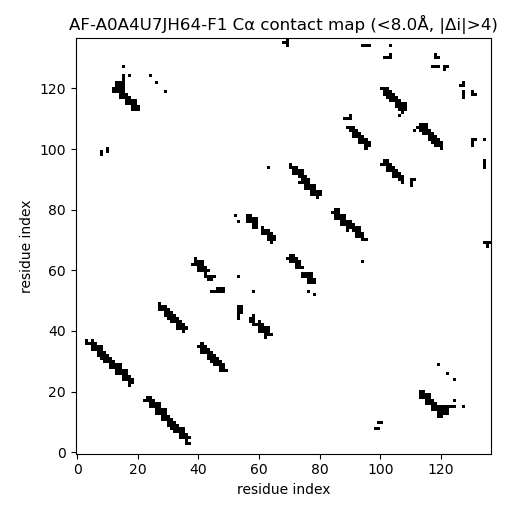 A C 1
ATOM 884 O O . HIS A 1 110 ? -8.165 14.112 -5.125 1.00 63.41 110 HIS A O 1
ATOM 890 N N . GLU A 1 111 ? -6.787 12.539 -4.315 1.00 64.31 111 GLU A N 1
ATOM 891 C CA . GLU A 1 111 ? -7.207 11.464 -5.225 1.00 64.31 111 GLU A CA 1
ATOM 892 C C . GLU A 1 111 ? -8.197 10.485 -4.583 1.00 64.31 111 GLU A C 1
ATOM 894 O O . GLU A 1 111 ? -9.080 9.925 -5.246 1.00 64.31 111 GLU A O 1
ATOM 899 N N . THR A 1 112 ? -8.081 10.295 -3.269 1.00 60.69 112 THR A N 1
ATOM 900 C CA . THR A 1 112 ? -8.917 9.386 -2.473 1.00 60.69 112 THR A CA 1
ATOM 901 C C . THR A 1 112 ? -10.050 10.102 -1.734 1.00 60.69 112 THR A C 1
ATOM 903 O O . THR A 1 112 ? -10.852 9.444 -1.073 1.00 60.69 112 THR A O 1
ATOM 906 N N . LYS A 1 113 ? -10.140 11.439 -1.840 1.00 68.75 113 LYS A N 1
ATOM 907 C CA . LYS A 1 113 ? -11.056 12.342 -1.102 1.00 68.75 113 LYS A CA 1
ATOM 908 C C . LYS A 1 113 ? -10.847 12.375 0.419 1.00 68.75 113 LYS A C 1
ATOM 910 O O . LYS A 1 113 ? -11.465 13.197 1.095 1.00 68.75 113 LYS A O 1
ATOM 915 N N . LYS A 1 114 ? -9.997 11.498 0.952 1.00 73.75 114 LYS A N 1
ATOM 916 C CA . LYS A 1 114 ? -9.722 11.306 2.376 1.00 73.75 114 LYS A CA 1
ATOM 917 C C . LYS A 1 114 ? -8.264 10.939 2.574 1.00 73.75 114 LYS A C 1
ATOM 919 O O . LYS A 1 114 ? -7.725 10.135 1.819 1.00 73.75 114 LYS A O 1
ATOM 924 N N . ASP A 1 115 ? -7.664 11.483 3.617 1.00 83.81 115 ASP A N 1
ATOM 925 C CA . ASP A 1 115 ? -6.351 11.046 4.059 1.00 83.81 115 ASP A CA 1
ATOM 926 C C . ASP A 1 115 ? -6.510 9.837 4.977 1.00 83.81 115 ASP A C 1
ATOM 928 O O . ASP A 1 115 ? -7.042 9.943 6.085 1.00 83.81 115 ASP A O 1
ATOM 932 N N . TYR A 1 116 ? -6.058 8.677 4.517 1.00 89.25 116 TYR A N 1
ATOM 933 C CA . TYR A 1 116 ? -5.987 7.486 5.339 1.00 89.25 116 TYR A CA 1
ATOM 934 C C . TYR A 1 116 ? -4.637 6.794 5.208 1.00 89.25 116 TYR A C 1
ATOM 936 O O . TYR A 1 116 ? -3.875 6.961 4.253 1.00 89.25 116 TYR A O 1
ATOM 944 N N . ILE A 1 117 ? -4.347 6.015 6.235 1.00 94.06 117 ILE A N 1
ATOM 945 C CA . ILE A 1 117 ? -3.192 5.138 6.307 1.00 94.06 117 ILE A CA 1
ATOM 946 C C . ILE A 1 117 ? -3.716 3.715 6.250 1.00 94.06 117 ILE A C 1
ATOM 948 O O . ILE A 1 117 ? -4.697 3.400 6.919 1.00 94.06 117 ILE A O 1
ATOM 952 N N . ILE A 1 118 ? -3.058 2.856 5.484 1.00 94.88 118 ILE A N 1
ATOM 953 C CA . ILE A 1 118 ? -3.325 1.422 5.494 1.00 94.88 118 ILE A CA 1
ATOM 954 C C . ILE A 1 118 ? -2.048 0.711 5.911 1.00 94.88 118 ILE A C 1
ATOM 956 O O . ILE A 1 118 ? -0.994 0.935 5.321 1.00 94.88 118 ILE A O 1
ATOM 960 N N . ALA A 1 119 ? -2.142 -0.174 6.896 1.00 96.56 119 ALA A N 1
ATOM 961 C CA . ALA A 1 119 ? -1.075 -1.115 7.206 1.00 96.56 119 ALA A CA 1
ATOM 962 C C . ALA A 1 119 ? -1.606 -2.535 7.112 1.00 96.56 119 ALA A C 1
ATOM 964 O O . ALA A 1 119 ? -2.745 -2.806 7.498 1.00 96.56 119 ALA A O 1
ATOM 965 N N . ALA A 1 120 ? -0.772 -3.444 6.623 1.00 95.62 120 ALA A N 1
ATOM 966 C CA . ALA A 1 120 ? -1.115 -4.850 6.610 1.00 95.62 120 ALA A CA 1
ATOM 967 C C . ALA A 1 120 ? 0.121 -5.748 6.765 1.00 95.62 120 ALA A C 1
ATOM 969 O O . ALA A 1 120 ? 1.184 -5.389 6.254 1.00 95.62 120 ALA A O 1
ATOM 970 N N . PRO A 1 121 ? -0.013 -6.911 7.431 1.00 96.44 121 PRO A N 1
ATOM 971 C CA . PRO A 1 121 ? -1.195 -7.364 8.168 1.00 96.44 121 PRO A CA 1
ATOM 972 C C . PRO A 1 121 ? -1.417 -6.554 9.456 1.00 96.44 121 PRO A C 1
ATOM 974 O O . PRO A 1 121 ? -0.479 -6.351 10.219 1.00 96.44 121 PRO A O 1
ATOM 977 N N . ALA A 1 122 ? -2.642 -6.094 9.712 1.00 96.50 122 ALA A N 1
ATOM 978 C CA . ALA A 1 122 ? -2.966 -5.358 10.937 1.00 96.50 122 ALA A CA 1
ATOM 979 C C . ALA A 1 122 ? -4.447 -5.501 11.308 1.00 96.50 122 ALA A C 1
ATOM 981 O O . ALA A 1 122 ? -5.331 -5.266 10.489 1.00 96.50 122 ALA A O 1
ATOM 982 N N . ASN A 1 123 ? -4.721 -5.823 12.570 1.00 94.62 123 ASN A N 1
ATOM 983 C CA . ASN A 1 123 ? -6.075 -6.011 13.100 1.00 94.62 123 ASN A CA 1
ATOM 984 C C . ASN A 1 123 ? -6.520 -4.863 14.017 1.00 94.62 123 ASN A C 1
ATOM 986 O O . ASN A 1 123 ? -7.699 -4.736 14.345 1.00 94.62 123 ASN A O 1
ATOM 990 N N . ASN A 1 124 ? -5.579 -4.036 14.471 1.00 95.38 124 ASN A N 1
ATOM 991 C CA . ASN A 1 124 ? -5.804 -2.959 15.431 1.00 95.38 124 ASN A CA 1
ATOM 992 C C . ASN A 1 124 ? -4.772 -1.831 15.245 1.00 95.38 124 ASN A C 1
ATOM 994 O O . ASN A 1 124 ? -3.796 -1.973 14.505 1.00 95.38 124 ASN A O 1
ATOM 998 N N . LEU A 1 125 ? -5.019 -0.687 15.891 1.00 94.56 125 LEU A N 1
ATOM 999 C CA . LEU A 1 125 ? -4.172 0.502 15.747 1.00 94.56 125 LEU A CA 1
ATOM 1000 C C . LEU A 1 125 ? -2.752 0.288 16.280 1.00 94.56 125 LEU A C 1
ATOM 1002 O O . LEU A 1 125 ? -1.817 0.864 15.732 1.00 94.56 125 LEU A O 1
ATOM 1006 N N . ASP A 1 126 ? -2.571 -0.551 17.300 1.00 95.81 126 ASP A N 1
ATOM 1007 C CA . ASP A 1 126 ? -1.243 -0.840 17.848 1.00 95.81 126 ASP A CA 1
ATOM 1008 C C . ASP A 1 126 ? -0.380 -1.601 16.832 1.00 95.81 126 ASP A C 1
ATOM 1010 O O . ASP A 1 126 ? 0.792 -1.280 16.65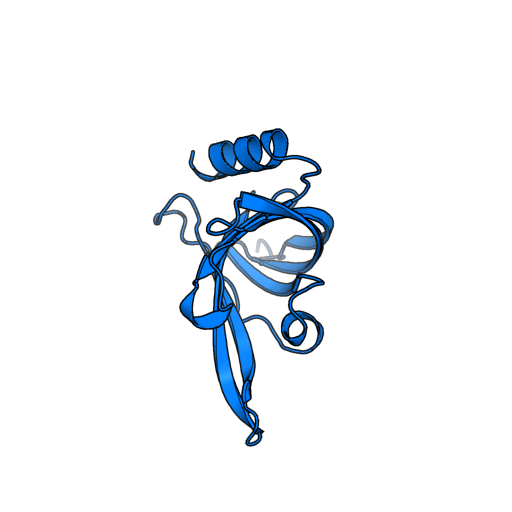1 1.00 95.81 126 ASP A O 1
ATOM 1014 N N . GLU A 1 127 ? -0.956 -2.574 16.121 1.00 95.88 127 GLU A N 1
ATOM 1015 C CA . GLU A 1 127 ? -0.291 -3.284 15.023 1.00 95.88 127 GLU A CA 1
ATOM 1016 C C . GLU A 1 12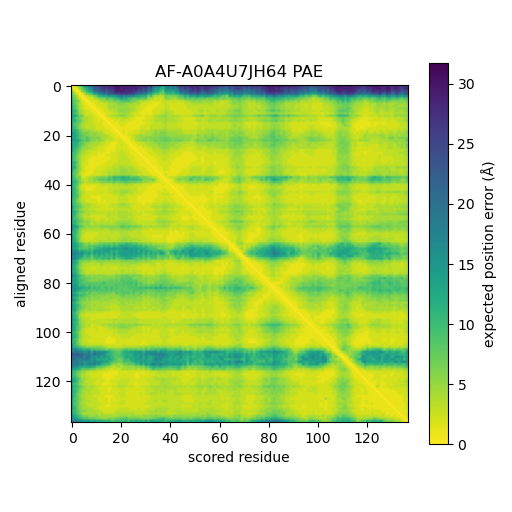7 ? 0.036 -2.350 13.855 1.00 95.88 127 GLU A C 1
ATOM 1018 O O . GLU A 1 127 ? 1.160 -2.376 13.353 1.00 95.88 127 GLU A O 1
ATOM 1023 N N . LEU A 1 128 ? -0.901 -1.476 13.473 1.00 96.06 128 LEU A N 1
ATOM 1024 C CA . LEU A 1 128 ? -0.663 -0.457 12.448 1.00 96.06 128 LEU A CA 1
ATOM 1025 C C . LEU A 1 128 ? 0.515 0.449 12.829 1.00 96.06 128 LEU A C 1
ATOM 1027 O O . LEU A 1 128 ? 1.407 0.672 12.012 1.00 96.06 128 LEU A O 1
ATOM 1031 N N . ASN A 1 129 ? 0.547 0.940 14.070 1.00 94.38 129 ASN A N 1
ATOM 1032 C CA . ASN A 1 129 ? 1.616 1.811 14.558 1.00 94.38 129 ASN A CA 1
ATOM 1033 C C . ASN A 1 129 ? 2.968 1.092 14.605 1.00 94.38 129 ASN A C 1
ATOM 1035 O O . ASN A 1 129 ? 3.976 1.674 14.216 1.00 94.38 129 ASN A O 1
ATOM 1039 N N . ARG A 1 130 ? 3.000 -0.187 14.996 1.00 95.38 130 ARG A N 1
ATOM 1040 C CA . ARG A 1 130 ? 4.229 -0.993 14.944 1.00 95.38 130 ARG A CA 1
ATOM 1041 C C . ARG A 1 130 ? 4.755 -1.134 13.520 1.00 95.38 130 ARG A C 1
ATOM 1043 O O . ARG A 1 130 ? 5.944 -0.937 13.297 1.00 95.38 130 ARG A O 1
ATOM 1050 N N . ILE A 1 131 ? 3.881 -1.432 12.555 1.00 93.81 131 ILE A N 1
ATOM 1051 C CA . ILE A 1 131 ? 4.276 -1.514 11.141 1.00 93.81 131 ILE A CA 1
ATOM 1052 C C . ILE A 1 131 ? 4.788 -0.162 10.653 1.00 93.81 131 ILE A C 1
ATOM 1054 O O . ILE A 1 131 ? 5.824 -0.107 9.999 1.00 93.81 131 ILE A O 1
ATOM 1058 N N . LYS A 1 132 ? 4.111 0.934 11.004 1.00 92.19 132 LYS A N 1
ATOM 1059 C CA . LYS A 1 132 ? 4.572 2.284 10.675 1.00 92.19 132 LYS A CA 1
ATOM 1060 C C . LYS A 1 132 ? 5.995 2.531 11.189 1.00 92.19 132 LYS A C 1
ATOM 1062 O O . LYS A 1 132 ? 6.856 2.917 10.407 1.00 92.19 132 LYS A O 1
ATOM 1067 N N . GLU A 1 133 ? 6.252 2.267 12.469 1.00 92.00 133 GLU A N 1
ATOM 1068 C CA . GLU A 1 133 ? 7.575 2.451 13.077 1.00 92.00 133 GLU A CA 1
ATOM 1069 C C . GLU A 1 133 ? 8.652 1.560 12.447 1.00 92.00 133 GLU A C 1
ATOM 1071 O O . GLU A 1 133 ? 9.805 1.969 12.348 1.00 92.00 133 GLU A O 1
ATOM 1076 N N . GLU A 1 134 ? 8.308 0.337 12.036 1.00 90.50 134 GLU A N 1
ATOM 1077 C CA . GLU A 1 134 ? 9.225 -0.540 11.300 1.00 90.50 134 GLU A CA 1
ATOM 1078 C C . GLU A 1 134 ? 9.584 0.031 9.921 1.00 90.50 134 GLU A C 1
ATOM 1080 O O . GLU A 1 134 ? 10.737 -0.058 9.520 1.00 90.50 134 GLU A O 1
ATOM 1085 N N . MET A 1 135 ? 8.625 0.648 9.224 1.00 88.31 135 MET A N 1
ATOM 1086 C CA . MET A 1 135 ? 8.804 1.211 7.876 1.00 88.31 135 MET A CA 1
ATOM 1087 C C . MET A 1 135 ? 9.420 2.624 7.877 1.00 88.31 135 MET A C 1
ATOM 1089 O O . MET A 1 135 ? 9.761 3.168 6.824 1.00 88.31 135 MET A O 1
ATOM 1093 N N . GLU A 1 136 ? 9.510 3.267 9.041 1.00 81.81 136 GLU A N 1
ATOM 1094 C CA . GLU A 1 136 ? 10.166 4.567 9.245 1.00 81.81 136 GLU A CA 1
ATOM 1095 C C . GLU A 1 136 ? 11.622 4.445 9.723 1.00 81.81 136 GLU A C 1
ATOM 1097 O O . GLU A 1 136 ? 12.321 5.458 9.795 1.00 81.81 136 GLU A O 1
ATOM 1102 N 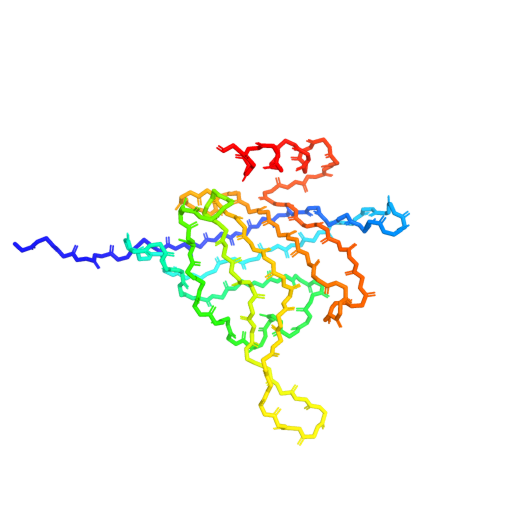N . LYS A 1 137 ? 12.086 3.228 10.025 1.00 70.56 137 LYS A N 1
ATOM 1103 C CA . LYS A 1 137 ? 13.489 2.916 10.343 1.00 70.56 137 LYS A CA 1
ATOM 1104 C C . LYS A 1 137 ? 14.310 2.679 9.088 1.00 70.56 137 LYS A C 1
ATOM 1106 O O . LYS A 1 137 ? 15.517 2.991 9.147 1.00 70.56 137 LYS A O 1
#

Radius of gyration: 14.91 Å; Cα contacts (8 Å, |Δi|>4): 313; chains: 1; bounding box: 42×31×39 Å

Sequence (137 aa):
MWWNIPSNIKSEFAGLQYDMDTKASEQVNIKIDGNLYKNHVFKGKIVIENIEYTKYYDLIPITFDLNVMNGMGTLAYTTVDDDGQPILKMIGTIKSNDDFSKVYITTNKHETKKDYIIAAPANNLDELNRIKEEMEK

pLDDT: mean 88.41, std 9.95, range [38.81, 96.81]

Secondary structure (DSSP, 8-state):
----PPEEEEEEEEEEEEETTT--EEEEEEEEEEEEETTTEEEEEEEETT-GGGGTSPBP-EE-BTTSTTTBEEEEEEEE-TTS-EEEEEEEEEEE-TTSSSEEEEE-HHHHSS-EEEEES-SSHHHHHHHHHHHT-

Organism: NCBI:txid2488810

Mean predicted aligned error: 5.11 Å